Protein AF-A0A2D7HQN7-F1 (afdb_monomer)

Solvent-accessible surface area (backbone atoms only — not comparable to full-atom values): 5271 Å² total; per-residue (Å²): 132,85,79,80,61,42,19,28,46,39,32,38,32,40,28,48,51,91,85,75,78,62,68,46,73,45,75,47,67,55,86,86,51,81,24,83,39,66,68,59,31,48,48,52,47,62,80,40,38,71,61,52,52,52,54,44,43,56,52,20,53,76,56,51,25,42,68,77,47,78,50,65,44,43,46,72,59,50,53,45,52,51,51,52,42,45,71,76,68,62,80,130

Secondary structure (DSSP, 8-state):
------EEEEEEEEEE-TTSS-EEEEEEEEEEEEESSHHHHHHHHHHHHHHHHHHHHHHHHHTTEEEEEEEEEEHHHHHHHHHHHHHHH---

Mean predicted aligned error: 9.4 Å

Radius of gyration: 14.33 Å; Cα contacts (8 Å, |Δi|>4): 134; chains: 1; bounding box: 30×24×45 Å

Sequence (92 aa):
MVSTTTWIVFAQLVIFNPQGNENENELTELRQREFSTQSQCYQFLHDNYVFLDTALKRHAERRNGRVIILGCGDRAELSKISSDYDRHYGRG

Foldseek 3Di:
DPPQFKKFKWWWKWFDDPPPQDIDIDIDTPPPDIDSDQVVRVVVCVVCVVVVQVVVQVVQVVRNIGIDDIGMDGPVVVVVVVVVCCVVPVDD

Structure (mmCIF, N/CA/C/O backbone):
data_AF-A0A2D7HQN7-F1
#
_entry.id   AF-A0A2D7HQN7-F1
#
loop_
_atom_site.group_PDB
_atom_site.id
_atom_site.type_symbol
_atom_site.label_atom_id
_atom_site.label_alt_id
_atom_site.label_comp_id
_atom_site.label_asym_id
_atom_site.label_entity_id
_atom_site.label_seq_id
_atom_site.pdbx_PDB_ins_code
_atom_site.Cartn_x
_atom_site.Cartn_y
_atom_site.Cartn_z
_atom_site.occupancy
_atom_site.B_iso_or_equiv
_atom_site.auth_seq_id
_atom_site.auth_comp_id
_atom_site.auth_asym_id
_atom_site.auth_atom_id
_atom_site.pdbx_PDB_model_num
ATOM 1 N N . MET A 1 1 ? -0.172 12.540 26.561 1.00 39.66 1 MET A N 1
ATOM 2 C CA . MET A 1 1 ? -0.701 12.893 25.228 1.00 39.66 1 MET A CA 1
ATOM 3 C C . MET A 1 1 ? -1.095 11.597 24.551 1.00 39.66 1 MET A C 1
ATOM 5 O O . MET A 1 1 ? -0.231 10.749 24.379 1.00 39.66 1 MET A O 1
ATOM 9 N N . VAL A 1 2 ? -2.384 11.384 24.282 1.00 44.78 2 VAL A N 1
ATOM 10 C CA . VAL A 1 2 ? -2.838 10.195 23.549 1.00 44.78 2 VAL A CA 1
ATOM 11 C C . VAL A 1 2 ? -2.543 10.470 22.080 1.00 44.78 2 VAL A C 1
ATOM 13 O O . VAL A 1 2 ? -3.188 11.324 21.482 1.00 44.78 2 VAL A O 1
ATOM 16 N N . SER A 1 3 ? -1.509 9.834 21.533 1.00 51.09 3 SER A N 1
ATOM 17 C CA . SER A 1 3 ? -1.261 9.883 20.094 1.00 51.09 3 SER A CA 1
ATOM 18 C C . SER A 1 3 ? -2.383 9.095 19.424 1.00 51.09 3 SER A C 1
ATOM 20 O O . SER A 1 3 ? -2.453 7.877 19.576 1.00 51.09 3 SER A O 1
ATOM 22 N N . THR A 1 4 ? -3.319 9.770 18.760 1.00 68.94 4 THR A N 1
ATOM 23 C CA . THR A 1 4 ? -4.318 9.110 17.911 1.00 68.94 4 THR A CA 1
ATOM 24 C C . THR A 1 4 ? -3.631 8.665 16.628 1.00 68.94 4 THR A C 1
ATOM 26 O O . THR A 1 4 ? -3.678 9.356 15.611 1.00 68.94 4 THR A O 1
ATOM 29 N N . THR A 1 5 ? -2.936 7.528 16.704 1.00 76.62 5 THR A N 1
ATOM 30 C CA . THR A 1 5 ? -2.350 6.851 15.544 1.00 76.62 5 THR A CA 1
ATOM 31 C C . THR A 1 5 ? -3.427 6.681 14.482 1.00 76.62 5 THR A C 1
ATOM 33 O O . THR A 1 5 ? -4.456 6.047 14.722 1.00 76.62 5 THR A O 1
ATOM 36 N N . THR A 1 6 ? -3.192 7.274 13.316 1.00 82.94 6 THR A N 1
ATOM 37 C CA . THR A 1 6 ? -4.113 7.216 12.183 1.00 82.94 6 THR A CA 1
ATOM 38 C C . THR A 1 6 ? -3.509 6.295 11.145 1.00 82.94 6 THR A C 1
ATOM 40 O O . THR A 1 6 ? -2.468 6.599 10.570 1.00 82.94 6 THR A O 1
ATOM 43 N N . TRP A 1 7 ? -4.148 5.155 10.922 1.00 83.94 7 TRP A N 1
ATOM 44 C CA . TRP A 1 7 ? -3.673 4.156 9.977 1.00 83.94 7 TRP A CA 1
ATOM 45 C C . TRP A 1 7 ? -4.213 4.455 8.586 1.00 83.94 7 TRP A C 1
ATOM 47 O O . TRP A 1 7 ? -5.399 4.737 8.427 1.00 83.94 7 TRP A O 1
ATOM 57 N N . ILE A 1 8 ? -3.358 4.359 7.575 1.00 84.25 8 ILE A N 1
ATOM 58 C CA . ILE A 1 8 ? -3.734 4.514 6.168 1.00 84.25 8 ILE A CA 1
ATOM 59 C C . ILE A 1 8 ? -3.203 3.342 5.352 1.00 84.25 8 ILE A C 1
ATOM 61 O O . ILE A 1 8 ? -2.180 2.746 5.697 1.00 84.25 8 ILE A O 1
ATOM 65 N N . VAL A 1 9 ? -3.884 3.036 4.247 1.00 83.44 9 VAL A N 1
ATOM 66 C CA . VAL A 1 9 ? -3.305 2.180 3.208 1.00 83.44 9 VAL A CA 1
ATOM 67 C C . VAL A 1 9 ? -2.405 3.036 2.328 1.00 83.44 9 VAL A C 1
ATOM 69 O O . VAL A 1 9 ? -2.827 4.075 1.813 1.00 83.44 9 VAL A O 1
ATOM 72 N N . PHE A 1 10 ? -1.177 2.578 2.127 1.00 81.00 10 PHE A N 1
ATOM 73 C CA . PHE A 1 10 ? -0.198 3.231 1.271 1.00 81.00 10 PHE A CA 1
ATOM 74 C C . PHE A 1 10 ? 0.364 2.244 0.256 1.00 81.00 10 PHE A C 1
ATOM 76 O O . PHE A 1 10 ? 0.415 1.033 0.495 1.00 81.00 10 PHE A O 1
ATOM 83 N N . ALA A 1 11 ? 0.811 2.782 -0.872 1.00 77.88 11 ALA A N 1
ATOM 84 C CA . ALA A 1 11 ? 1.569 2.041 -1.857 1.00 77.88 11 ALA A CA 1
ATOM 85 C C . ALA A 1 11 ? 2.885 2.753 -2.151 1.00 77.88 11 ALA A C 1
ATOM 87 O O . ALA A 1 11 ? 2.903 3.964 -2.358 1.00 77.88 11 ALA A O 1
ATOM 88 N N . GLN A 1 12 ? 3.972 1.990 -2.198 1.00 72.75 12 GLN A N 1
ATOM 89 C CA . GLN A 1 12 ? 5.254 2.457 -2.700 1.00 72.75 12 GLN A CA 1
ATOM 90 C C . GLN A 1 12 ? 5.451 1.926 -4.118 1.00 72.75 12 GLN A C 1
ATOM 92 O O . GLN A 1 12 ? 5.502 0.712 -4.356 1.00 72.75 12 GLN A O 1
ATOM 97 N N . LEU A 1 13 ? 5.546 2.858 -5.056 1.00 71.06 13 LEU A N 1
ATOM 98 C CA . LEU A 1 13 ? 5.798 2.629 -6.468 1.00 71.06 13 LEU A CA 1
ATOM 99 C C . LEU A 1 13 ? 7.236 3.031 -6.780 1.00 71.06 13 LEU A C 1
ATOM 101 O O . LEU A 1 13 ? 7.753 3.976 -6.195 1.00 71.06 13 LEU A O 1
ATOM 105 N N . VAL A 1 14 ? 7.861 2.334 -7.720 1.00 69.06 14 VAL A N 1
ATOM 106 C CA . VAL A 1 14 ? 9.156 2.711 -8.292 1.00 69.06 14 VAL A CA 1
ATOM 107 C C . VAL A 1 14 ? 8.964 2.942 -9.769 1.00 69.06 14 VAL A C 1
ATOM 109 O O . VAL A 1 14 ? 8.546 2.044 -10.491 1.00 69.06 14 VAL A O 1
ATOM 112 N N . ILE A 1 15 ? 9.230 4.154 -10.212 1.00 70.38 15 ILE A N 1
ATOM 113 C CA . ILE A 1 15 ? 9.028 4.640 -11.564 1.00 70.38 15 ILE A CA 1
ATOM 114 C C . ILE A 1 15 ? 10.389 4.632 -12.250 1.00 70.38 15 ILE A C 1
ATOM 116 O O . ILE A 1 15 ? 11.321 5.303 -11.808 1.00 70.38 15 ILE A O 1
ATOM 120 N N . PHE A 1 16 ? 10.525 3.840 -13.313 1.00 65.12 16 PHE A N 1
ATOM 121 C CA . PHE A 1 16 ? 11.767 3.775 -14.072 1.00 65.12 16 PHE A CA 1
ATOM 122 C C . PHE A 1 16 ? 11.759 4.899 -15.103 1.00 65.12 16 PHE A C 1
ATOM 124 O O . PHE A 1 16 ? 10.991 4.860 -16.067 1.00 65.12 16 PHE A O 1
ATOM 131 N N . ASN A 1 17 ? 12.623 5.896 -14.923 1.00 60.53 17 ASN A N 1
ATOM 132 C CA . ASN A 1 17 ? 12.806 6.952 -15.907 1.00 60.53 17 ASN A CA 1
ATOM 133 C C . ASN A 1 17 ? 13.707 6.446 -17.054 1.00 60.53 17 ASN A C 1
ATOM 135 O O . ASN A 1 17 ? 14.899 6.210 -16.840 1.00 60.53 17 ASN A O 1
ATOM 139 N N . PRO A 1 18 ? 13.194 6.286 -18.289 1.00 54.94 18 PRO A N 1
ATOM 140 C CA . PRO A 1 18 ? 14.005 5.814 -19.409 1.00 54.94 18 PRO A CA 1
ATOM 141 C C . PRO A 1 18 ? 15.022 6.856 -19.916 1.00 54.94 18 PRO A C 1
ATOM 143 O O . PRO A 1 18 ? 15.846 6.518 -20.761 1.00 54.94 18 PRO A O 1
ATOM 146 N N . GLN A 1 19 ? 14.984 8.107 -19.432 1.00 59.75 19 GLN A N 1
ATOM 147 C CA . GLN A 1 19 ? 15.856 9.204 -19.884 1.00 59.75 19 GLN A CA 1
ATOM 148 C C . GLN A 1 19 ? 17.119 9.426 -19.026 1.00 59.75 19 GLN A C 1
ATOM 150 O O . GLN A 1 19 ? 17.889 10.336 -19.318 1.00 59.75 19 GLN A O 1
ATOM 155 N N . GLY A 1 20 ? 17.396 8.566 -18.038 1.00 48.03 20 GLY A N 1
ATOM 156 C CA . GLY A 1 20 ? 18.749 8.422 -17.479 1.00 48.03 20 GLY A CA 1
ATOM 157 C C . GLY A 1 20 ? 19.074 9.168 -16.183 1.00 48.03 20 GLY A C 1
ATOM 158 O O . GLY A 1 20 ? 20.215 9.079 -15.744 1.00 48.03 20 GLY A O 1
ATOM 159 N N . ASN A 1 21 ? 18.107 9.809 -15.524 1.00 52.41 21 ASN A N 1
ATOM 160 C CA . ASN A 1 21 ? 18.312 10.382 -14.190 1.00 52.41 21 ASN A CA 1
ATOM 161 C C . ASN A 1 21 ? 17.393 9.689 -13.179 1.00 52.41 21 ASN A C 1
ATOM 163 O O . ASN A 1 21 ? 16.295 10.162 -12.915 1.00 52.41 21 ASN A O 1
ATOM 167 N N . GLU A 1 22 ? 17.883 8.554 -12.673 1.00 55.53 22 GLU A N 1
ATOM 168 C CA . GLU A 1 22 ? 17.425 7.825 -11.478 1.00 55.53 22 GLU A CA 1
ATOM 169 C C . GLU A 1 22 ? 15.972 7.291 -11.481 1.00 55.53 22 GLU A C 1
ATOM 171 O O . GLU A 1 22 ? 15.109 7.691 -12.260 1.00 55.53 22 GLU A O 1
ATOM 176 N N . ASN A 1 23 ? 15.715 6.277 -10.647 1.00 58.28 23 ASN A N 1
ATOM 177 C CA . ASN A 1 23 ? 14.362 5.752 -10.445 1.00 58.28 23 ASN A CA 1
ATOM 178 C C . ASN A 1 23 ? 13.636 6.657 -9.443 1.00 58.28 23 ASN A C 1
ATOM 180 O O . ASN A 1 23 ? 14.167 6.900 -8.361 1.00 58.28 23 ASN A O 1
ATOM 184 N N . GLU A 1 24 ? 12.419 7.100 -9.756 1.00 61.94 24 GLU A N 1
ATOM 185 C CA . GLU A 1 24 ? 11.605 7.885 -8.820 1.00 61.94 24 GLU A CA 1
ATOM 186 C C . GLU A 1 24 ? 10.808 6.914 -7.938 1.00 61.94 24 GLU A C 1
ATOM 188 O O . GLU A 1 24 ? 10.064 6.086 -8.465 1.00 61.94 24 GLU A O 1
ATOM 193 N N . ASN A 1 25 ? 10.916 6.985 -6.607 1.00 60.41 25 ASN A N 1
ATOM 194 C CA . ASN A 1 25 ? 9.939 6.293 -5.762 1.00 60.41 25 ASN A CA 1
ATOM 195 C C . ASN A 1 25 ? 8.768 7.232 -5.474 1.00 60.41 25 ASN A C 1
ATOM 197 O O . ASN A 1 25 ? 8.954 8.298 -4.896 1.00 60.41 25 ASN A O 1
ATOM 201 N N . GLU A 1 26 ? 7.559 6.811 -5.825 1.00 65.38 26 GLU A N 1
ATOM 202 C CA . GLU A 1 26 ? 6.328 7.534 -5.518 1.00 65.38 26 GLU A CA 1
ATOM 203 C C . GLU A 1 26 ? 5.607 6.824 -4.369 1.00 65.38 26 GLU A C 1
ATOM 205 O O . GLU A 1 26 ? 5.317 5.625 -4.442 1.00 65.38 26 GLU A O 1
ATOM 210 N N . LEU A 1 27 ? 5.314 7.563 -3.296 1.00 62.62 27 LEU A N 1
ATOM 211 C CA . LEU A 1 27 ? 4.450 7.082 -2.225 1.00 62.62 27 LEU A CA 1
ATOM 212 C C . LEU A 1 27 ? 3.021 7.552 -2.501 1.00 62.62 27 LEU A C 1
ATOM 214 O O . LEU A 1 27 ? 2.666 8.709 -2.283 1.00 62.62 27 LEU A O 1
ATOM 218 N N . THR A 1 28 ? 2.186 6.649 -3.002 1.00 65.69 28 THR A N 1
ATOM 219 C CA . THR A 1 28 ? 0.776 6.947 -3.239 1.00 65.69 28 THR A CA 1
ATOM 220 C C . THR A 1 28 ? -0.021 6.630 -1.981 1.00 65.69 28 THR A C 1
ATOM 222 O O . THR A 1 28 ? -0.233 5.469 -1.620 1.00 65.69 28 THR A O 1
ATOM 225 N N . GLU A 1 29 ? -0.512 7.677 -1.324 1.00 64.62 29 GLU A N 1
ATOM 226 C CA . GLU A 1 29 ? -1.538 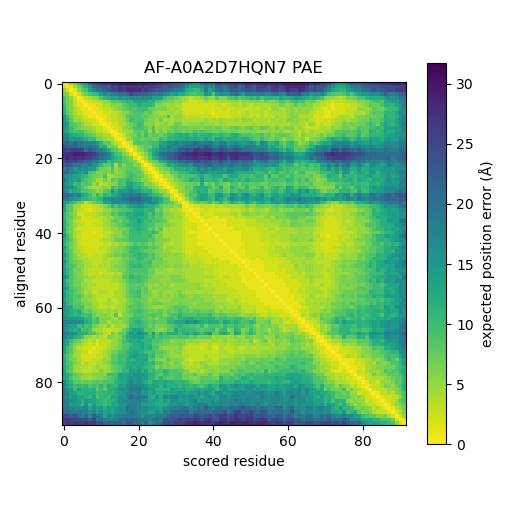7.543 -0.296 1.00 64.62 29 GLU A CA 1
ATOM 227 C C . GLU A 1 29 ? -2.898 7.291 -0.955 1.00 64.62 29 GLU A C 1
ATOM 229 O O . GLU A 1 29 ? -3.391 8.097 -1.754 1.00 64.62 29 GLU A O 1
ATOM 234 N N . LEU A 1 30 ? -3.567 6.204 -0.571 1.00 65.81 30 LEU A N 1
ATOM 235 C CA . LEU A 1 30 ? -4.977 6.013 -0.898 1.00 65.81 30 LEU A CA 1
ATOM 236 C C . LEU A 1 30 ? -5.801 6.905 0.038 1.00 65.81 30 LEU A C 1
ATOM 238 O O . LEU A 1 30 ? -6.348 6.443 1.035 1.00 65.81 30 LEU A O 1
ATOM 242 N N . ARG A 1 31 ? -5.883 8.202 -0.300 1.00 54.62 31 ARG A N 1
ATOM 243 C CA . ARG A 1 31 ? -6.497 9.298 0.487 1.00 54.62 31 ARG A CA 1
ATOM 244 C C . ARG A 1 31 ? -7.920 9.056 1.014 1.00 54.62 31 ARG A C 1
ATOM 246 O O . ARG A 1 31 ? -8.450 9.902 1.723 1.00 54.62 31 ARG A O 1
ATOM 253 N N . GLN A 1 32 ? -8.587 7.970 0.639 1.00 57.59 32 GLN A N 1
ATOM 254 C CA . GLN A 1 32 ? -10.015 7.796 0.884 1.00 57.59 32 GLN A CA 1
ATOM 255 C C . GLN A 1 32 ? -10.368 7.102 2.203 1.00 57.59 32 GLN A C 1
ATOM 257 O O . GLN A 1 32 ? -11.539 7.159 2.577 1.00 57.59 32 GLN A O 1
ATOM 262 N N . ARG A 1 33 ? -9.426 6.471 2.926 1.00 68.44 33 ARG A N 1
ATOM 263 C CA . ARG A 1 33 ? -9.745 5.847 4.224 1.00 68.44 33 ARG A CA 1
ATOM 264 C C . ARG A 1 33 ? -8.629 5.963 5.257 1.00 68.44 33 ARG A C 1
ATOM 266 O O . ARG A 1 33 ? -7.553 5.395 5.102 1.00 68.44 33 ARG A O 1
ATO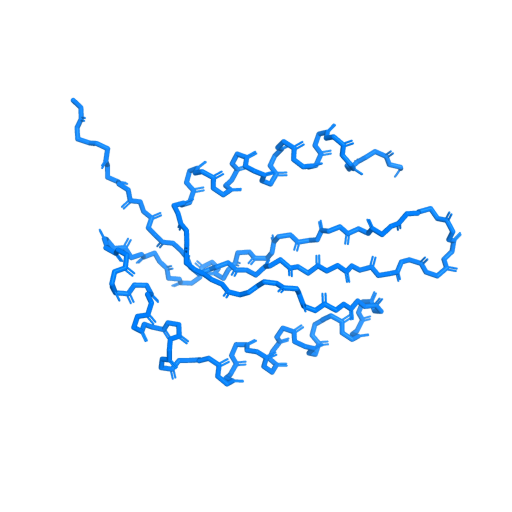M 273 N N . GLU A 1 34 ? -8.962 6.661 6.334 1.00 84.25 34 GLU A N 1
ATOM 274 C CA . GLU A 1 34 ? -8.236 6.671 7.598 1.00 84.25 34 GLU A CA 1
ATOM 275 C C . GLU A 1 34 ? -8.883 5.649 8.541 1.00 84.25 34 GLU A C 1
ATOM 277 O O . GLU A 1 34 ? -10.111 5.550 8.616 1.00 84.25 34 GLU A O 1
ATOM 282 N N . PHE A 1 35 ? -8.065 4.882 9.255 1.00 85.50 35 PHE A N 1
ATOM 283 C CA . PHE A 1 35 ? -8.512 3.857 10.193 1.00 85.50 35 PHE A CA 1
ATOM 284 C C . PHE A 1 35 ? -7.998 4.167 11.595 1.00 85.50 35 PHE A C 1
ATOM 286 O O . PHE A 1 35 ? -6.857 4.591 11.782 1.00 85.50 35 PHE A O 1
ATOM 293 N N . SER A 1 36 ? -8.830 3.904 12.601 1.00 85.38 36 SER A N 1
ATOM 294 C CA . SER A 1 36 ? -8.470 4.119 14.006 1.00 85.38 36 SER A CA 1
ATOM 295 C C . SER A 1 36 ? -7.593 3.003 14.576 1.00 85.38 36 SER A C 1
ATOM 297 O O . SER A 1 36 ? -7.006 3.163 15.642 1.00 85.38 36 SER A O 1
ATOM 299 N N . THR A 1 37 ? -7.489 1.864 13.881 1.00 86.31 37 THR A N 1
ATOM 300 C CA . THR A 1 37 ? -6.674 0.719 14.305 1.00 86.31 37 THR A CA 1
ATOM 301 C C . THR A 1 37 ? -5.963 0.059 13.126 1.00 86.31 37 THR A C 1
ATOM 303 O O . THR A 1 37 ? -6.470 0.041 12.000 1.00 86.31 37 THR A O 1
ATOM 306 N N . GLN A 1 38 ? -4.813 -0.557 13.413 1.00 85.44 38 GLN A N 1
ATOM 307 C CA . GLN A 1 38 ? -4.032 -1.325 12.443 1.00 85.44 38 GLN A CA 1
ATOM 308 C C . GLN A 1 38 ? -4.856 -2.459 11.826 1.00 85.44 38 GLN A C 1
ATOM 310 O O . GLN A 1 38 ? -4.859 -2.639 10.610 1.00 85.44 38 GLN A O 1
ATOM 315 N N . SER A 1 39 ? -5.602 -3.195 12.654 1.00 86.25 39 SER A N 1
ATOM 316 C CA . SER A 1 39 ? -6.399 -4.343 12.216 1.00 86.25 39 SER A CA 1
ATOM 317 C C . SER A 1 39 ? -7.486 -3.954 11.217 1.00 86.25 39 SER A C 1
ATOM 319 O O . SER A 1 39 ? -7.673 -4.654 10.229 1.00 86.25 39 SER A O 1
ATOM 321 N N . GLN A 1 40 ? -8.168 -2.820 11.423 1.00 88.94 40 GLN A N 1
ATOM 322 C CA . GLN A 1 40 ? -9.160 -2.319 10.463 1.00 88.94 40 GLN A CA 1
ATOM 323 C C . GLN A 1 40 ? -8.524 -1.946 9.124 1.00 88.94 40 GLN A C 1
ATOM 325 O O . GLN A 1 40 ? -9.102 -2.229 8.075 1.00 88.94 40 GLN A O 1
ATOM 330 N N . CYS A 1 41 ? -7.325 -1.357 9.157 1.00 88.44 41 CYS A N 1
ATOM 331 C CA . CYS A 1 41 ? -6.587 -1.051 7.941 1.00 88.44 41 CYS A CA 1
ATOM 332 C C . CYS A 1 41 ? -6.227 -2.332 7.175 1.00 88.44 41 CYS A C 1
ATOM 334 O O . CYS A 1 41 ? -6.513 -2.429 5.982 1.00 88.44 41 CYS A O 1
ATOM 336 N N . TYR A 1 42 ? -5.661 -3.341 7.849 1.00 87.38 42 TYR A N 1
ATOM 337 C 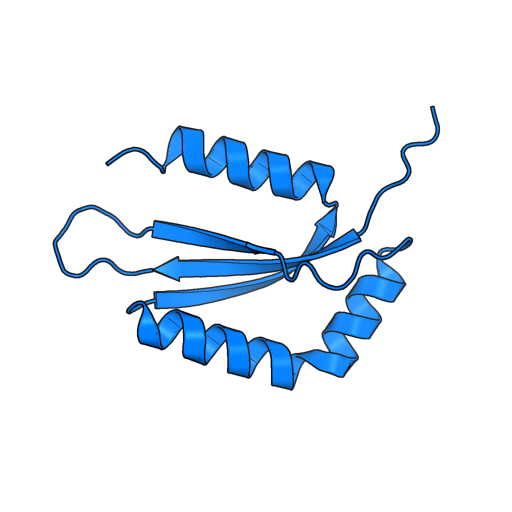CA . TYR A 1 42 ? -5.301 -4.601 7.191 1.00 87.38 42 TYR A CA 1
ATOM 338 C C . TYR A 1 42 ? -6.514 -5.394 6.719 1.00 87.38 42 TYR A C 1
ATOM 340 O O . TYR A 1 42 ? -6.437 -6.015 5.663 1.00 87.38 42 TYR A O 1
ATOM 348 N N . GLN A 1 43 ? -7.631 -5.349 7.448 1.00 89.75 43 GLN A N 1
ATOM 349 C CA . GLN A 1 43 ? -8.876 -5.966 7.000 1.00 89.75 43 GLN A CA 1
ATOM 350 C C . GLN A 1 43 ? -9.351 -5.321 5.697 1.00 89.75 43 GLN A C 1
ATOM 352 O O . GLN A 1 43 ? -9.585 -6.015 4.715 1.00 89.75 43 GLN A O 1
ATOM 357 N N . PHE A 1 44 ? -9.398 -3.987 5.646 1.00 88.69 44 PHE A N 1
ATOM 358 C CA . PHE A 1 44 ? -9.748 -3.278 4.419 1.00 88.69 44 PHE A CA 1
ATOM 359 C C . PHE A 1 44 ? -8.777 -3.592 3.277 1.00 88.69 44 PHE A C 1
ATOM 361 O O . PHE A 1 44 ? -9.218 -3.834 2.152 1.00 88.69 44 PHE A O 1
ATOM 368 N N . LEU A 1 45 ? -7.470 -3.605 3.555 1.00 86.69 45 LEU A N 1
ATOM 369 C CA . LEU A 1 45 ? -6.456 -3.957 2.571 1.00 86.69 45 LEU A CA 1
ATOM 370 C C . LEU A 1 45 ? -6.675 -5.373 2.034 1.00 86.69 45 LEU A C 1
ATOM 372 O O . LEU A 1 45 ? -6.620 -5.563 0.827 1.00 86.69 45 LEU A O 1
ATOM 376 N N . HIS A 1 46 ? -6.950 -6.344 2.903 1.00 87.94 46 HIS A N 1
ATOM 377 C CA . HIS A 1 46 ? -7.225 -7.724 2.516 1.00 87.94 46 HIS A CA 1
ATOM 378 C C . HIS A 1 46 ? -8.475 -7.819 1.633 1.00 87.94 46 HIS A C 1
ATOM 380 O O . HIS A 1 46 ? -8.410 -8.360 0.530 1.00 87.94 46 HIS A O 1
ATOM 386 N N . ASP A 1 47 ? -9.574 -7.201 2.069 1.00 89.44 47 ASP A N 1
ATOM 387 C CA . ASP A 1 47 ? -10.857 -7.212 1.363 1.00 89.44 47 ASP A CA 1
ATOM 388 C C . ASP A 1 47 ? -10.771 -6.537 -0.019 1.00 89.44 47 ASP A C 1
ATOM 390 O O . ASP A 1 47 ? -11.530 -6.864 -0.930 1.00 89.44 47 ASP A O 1
ATOM 394 N N . ASN A 1 48 ? -9.840 -5.591 -0.192 1.00 86.31 48 ASN A N 1
ATOM 395 C CA . ASN A 1 48 ? -9.693 -4.788 -1.410 1.00 86.31 48 ASN A CA 1
ATOM 396 C C . ASN A 1 48 ? -8.388 -5.072 -2.167 1.00 86.31 48 ASN A C 1
ATOM 398 O O . ASN A 1 48 ? -8.091 -4.380 -3.144 1.00 86.31 48 ASN A O 1
ATOM 402 N N . TYR A 1 49 ? -7.621 -6.089 -1.761 1.00 83.31 49 TYR A N 1
ATOM 403 C CA . TYR A 1 49 ? -6.252 -6.309 -2.235 1.00 83.31 49 TYR A CA 1
ATOM 404 C C . TYR A 1 49 ? -6.181 -6.423 -3.758 1.00 83.31 49 TYR A C 1
ATOM 406 O O . TYR A 1 49 ? -5.401 -5.725 -4.394 1.00 83.31 49 TYR A O 1
ATOM 414 N N . VAL A 1 50 ? -7.048 -7.245 -4.357 1.00 84.12 50 VAL A N 1
ATOM 415 C CA . VAL A 1 50 ? -7.067 -7.486 -5.811 1.00 84.12 50 VAL A CA 1
ATOM 416 C C . VAL A 1 50 ? -7.360 -6.205 -6.594 1.00 84.12 50 VAL A C 1
ATOM 418 O O . VAL A 1 50 ? -6.726 -5.935 -7.617 1.00 84.12 50 VAL A O 1
ATOM 421 N N . PHE A 1 51 ? -8.308 -5.397 -6.113 1.00 85.50 51 PHE A N 1
ATOM 422 C CA . PHE A 1 51 ? -8.666 -4.130 -6.746 1.00 85.50 51 PHE A CA 1
ATOM 423 C C . PHE A 1 51 ? -7.520 -3.118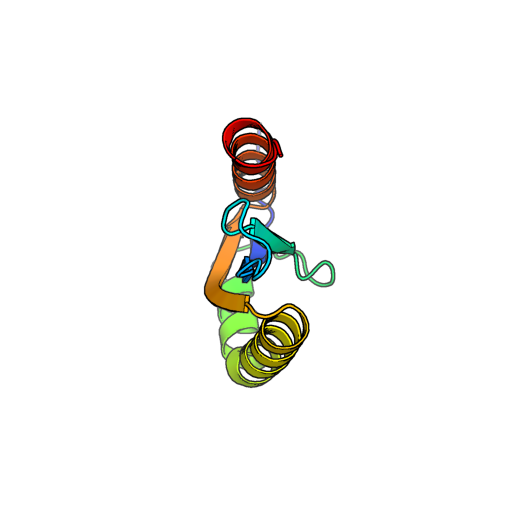 -6.648 1.00 85.50 51 PHE A C 1
ATOM 425 O O . PHE A 1 51 ? -7.139 -2.520 -7.656 1.00 85.50 51 PHE A O 1
ATOM 432 N N . LEU A 1 52 ? -6.945 -2.966 -5.451 1.00 83.00 52 LEU A N 1
ATOM 433 C CA . LEU A 1 52 ? -5.846 -2.040 -5.186 1.00 83.00 52 LEU A CA 1
ATOM 434 C C . LEU A 1 52 ? -4.586 -2.426 -5.965 1.00 83.00 52 LEU A C 1
ATOM 436 O O . LEU A 1 52 ? -4.016 -1.580 -6.647 1.00 83.00 52 LEU A O 1
ATOM 440 N N . ASP A 1 53 ? -4.200 -3.700 -5.945 1.00 81.62 53 ASP A N 1
ATOM 441 C CA . ASP A 1 53 ? -3.061 -4.226 -6.700 1.00 81.62 53 ASP A CA 1
ATOM 442 C C . ASP A 1 53 ? -3.230 -3.992 -8.210 1.00 81.62 53 ASP A C 1
ATOM 444 O O . ASP A 1 53 ? -2.320 -3.492 -8.868 1.00 81.62 53 ASP A O 1
ATOM 448 N N . THR A 1 54 ? -4.422 -4.245 -8.760 1.00 83.62 54 THR A N 1
ATOM 449 C CA . THR A 1 54 ? -4.701 -4.003 -10.186 1.00 83.62 54 THR A CA 1
ATOM 450 C C . THR A 1 54 ? -4.624 -2.517 -10.544 1.00 83.62 54 THR A C 1
ATOM 452 O O . THR A 1 54 ? -4.055 -2.152 -11.576 1.00 83.62 54 THR A O 1
ATOM 455 N N . ALA A 1 55 ? -5.200 -1.643 -9.713 1.00 83.44 55 ALA A N 1
ATOM 456 C CA . ALA A 1 55 ? -5.172 -0.200 -9.935 1.00 83.44 55 ALA A CA 1
ATOM 457 C C . ALA A 1 55 ? -3.739 0.353 -9.870 1.00 83.44 55 ALA A C 1
ATOM 459 O O . ALA A 1 55 ? -3.340 1.131 -10.739 1.00 83.44 55 ALA A O 1
ATOM 460 N N . LEU A 1 56 ? -2.957 -0.096 -8.886 1.00 79.88 56 LEU A N 1
ATOM 461 C CA . LEU A 1 56 ? -1.567 0.306 -8.692 1.00 79.88 56 LEU A CA 1
ATOM 462 C C . LEU A 1 56 ? -0.662 -0.218 -9.802 1.00 79.88 56 LEU A C 1
ATOM 464 O O . LEU A 1 56 ? 0.140 0.550 -10.319 1.00 79.88 56 LEU A O 1
ATOM 468 N N . LYS A 1 57 ? -0.827 -1.473 -10.242 1.00 80.88 57 LYS A N 1
ATOM 469 C CA . LYS A 1 57 ? -0.095 -2.022 -11.396 1.00 80.88 57 LYS A CA 1
ATOM 470 C C . LYS A 1 57 ? -0.343 -1.207 -12.658 1.00 80.88 57 LYS A C 1
ATOM 472 O O . LYS A 1 57 ? 0.614 -0.788 -13.294 1.00 80.88 57 LYS A O 1
ATOM 477 N N . ARG A 1 58 ? -1.606 -0.887 -12.965 1.00 81.75 58 ARG A N 1
ATOM 478 C CA . ARG A 1 58 ? -1.953 -0.024 -14.109 1.00 81.75 58 ARG A CA 1
ATOM 479 C C . ARG A 1 58 ? -1.351 1.374 -13.991 1.00 81.75 58 ARG A C 1
ATOM 481 O O . ARG A 1 58 ? -0.962 1.958 -14.999 1.00 81.75 58 ARG A O 1
ATOM 488 N N . HIS A 1 59 ? -1.322 1.936 -12.784 1.00 79.06 59 HIS A N 1
ATOM 489 C CA . HIS A 1 59 ? -0.698 3.234 -12.544 1.00 79.06 59 HIS A CA 1
ATOM 490 C C . HIS A 1 59 ? 0.818 3.170 -12.778 1.00 79.06 59 HIS A C 1
ATOM 492 O O . HIS A 1 59 ? 1.348 3.986 -13.529 1.00 79.06 59 HIS A O 1
ATOM 498 N N . ALA A 1 60 ? 1.488 2.164 -12.208 1.00 75.75 60 ALA A N 1
ATOM 499 C CA . ALA A 1 60 ? 2.911 1.917 -12.402 1.00 75.75 60 ALA A CA 1
ATOM 500 C C . ALA A 1 60 ? 3.240 1.720 -13.890 1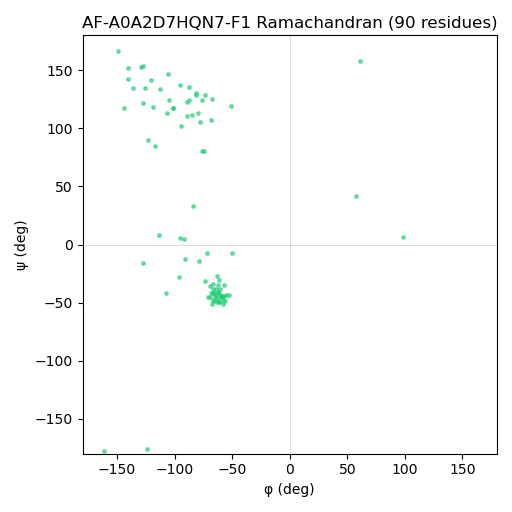.00 75.75 60 ALA A C 1
ATOM 502 O O . ALA A 1 60 ? 4.077 2.440 -14.416 1.00 75.75 60 ALA A O 1
ATOM 503 N N . GLU A 1 61 ? 2.532 0.842 -14.604 1.00 80.25 61 GLU A N 1
ATOM 504 C CA . GLU A 1 61 ? 2.749 0.586 -16.037 1.00 80.25 61 GLU A CA 1
ATOM 505 C C . GLU A 1 61 ? 2.671 1.864 -16.885 1.00 80.25 61 GLU A C 1
ATOM 507 O O . GLU A 1 61 ? 3.536 2.102 -17.726 1.00 80.25 61 GLU A O 1
ATOM 512 N N . ARG A 1 62 ? 1.684 2.736 -16.630 1.00 80.44 62 ARG A N 1
ATOM 513 C CA . ARG A 1 62 ? 1.549 4.026 -17.337 1.00 80.44 62 ARG A CA 1
ATOM 514 C C . ARG A 1 62 ? 2.736 4.957 -17.127 1.00 80.44 62 ARG A C 1
ATOM 516 O O . ARG A 1 62 ? 3.030 5.769 -17.998 1.00 80.44 62 ARG A O 1
ATOM 523 N N . ARG A 1 63 ? 3.379 4.865 -15.967 1.00 74.12 63 ARG A N 1
ATOM 524 C CA . ARG A 1 63 ? 4.554 5.655 -15.601 1.00 74.12 63 ARG A CA 1
ATOM 525 C C . ARG A 1 63 ? 5.863 4.941 -15.954 1.00 74.12 63 ARG A C 1
ATOM 527 O O . ARG A 1 63 ? 6.911 5.471 -15.630 1.00 74.12 63 ARG A O 1
ATOM 534 N N . ASN A 1 64 ? 5.829 3.779 -16.618 1.00 75.81 64 ASN A N 1
ATOM 535 C CA . ASN A 1 64 ? 7.002 2.915 -16.799 1.00 75.81 64 ASN A CA 1
ATOM 536 C C . ASN A 1 64 ? 7.627 2.498 -15.451 1.00 75.81 64 ASN A C 1
ATOM 538 O O . ASN A 1 64 ? 8.834 2.524 -15.266 1.00 75.81 64 ASN A O 1
ATOM 542 N N . GLY A 1 65 ? 6.794 2.158 -14.473 1.00 73.19 65 GLY A N 1
ATOM 543 C CA . GLY A 1 65 ? 7.174 1.790 -13.114 1.00 73.19 65 GLY A CA 1
ATOM 544 C C . GLY A 1 65 ? 6.660 0.419 -12.678 1.00 73.19 65 GLY A C 1
ATOM 545 O O . GLY A 1 65 ? 6.027 -0.313 -13.438 1.00 73.19 65 GLY A O 1
ATOM 546 N N . ARG A 1 66 ? 6.911 0.073 -11.415 1.00 71.50 66 ARG A N 1
ATOM 547 C CA . ARG A 1 66 ? 6.474 -1.153 -10.746 1.00 71.50 66 ARG A CA 1
ATOM 548 C C . ARG A 1 66 ? 6.049 -0.864 -9.305 1.00 71.50 66 ARG A C 1
ATOM 550 O O . ARG A 1 66 ? 6.682 -0.084 -8.603 1.00 71.50 66 ARG A O 1
ATOM 557 N N . VAL A 1 67 ? 5.004 -1.547 -8.842 1.00 68.75 67 VAL A N 1
ATOM 558 C CA . VAL A 1 67 ? 4.601 -1.560 -7.424 1.00 68.75 67 VAL A CA 1
ATOM 559 C C . VAL A 1 67 ? 5.576 -2.419 -6.618 1.00 68.75 67 VAL A C 1
ATOM 561 O O . VAL A 1 67 ? 5.816 -3.569 -6.995 1.00 68.75 67 VAL A O 1
ATOM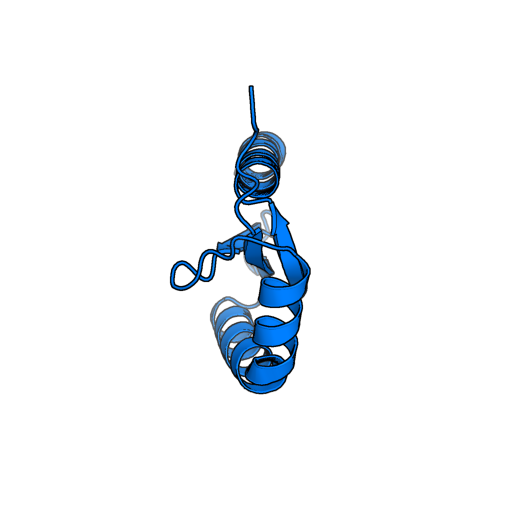 564 N N . ILE A 1 68 ? 6.123 -1.891 -5.519 1.00 67.75 68 ILE A N 1
ATOM 565 C CA . ILE A 1 68 ? 7.029 -2.644 -4.634 1.00 67.75 68 ILE A CA 1
ATOM 566 C C . ILE A 1 68 ? 6.355 -3.005 -3.313 1.00 67.75 68 ILE A C 1
ATOM 568 O O . ILE A 1 68 ? 6.500 -4.140 -2.861 1.00 67.75 68 ILE A O 1
ATOM 572 N N . ILE A 1 69 ? 5.595 -2.088 -2.707 1.00 71.69 69 ILE A N 1
ATOM 573 C CA . ILE A 1 69 ? 4.953 -2.326 -1.407 1.00 71.69 69 ILE A CA 1
ATOM 574 C C . ILE A 1 69 ? 3.513 -1.828 -1.445 1.00 71.69 69 ILE A C 1
ATOM 576 O O . ILE A 1 69 ? 3.255 -0.719 -1.898 1.00 71.69 69 ILE A O 1
ATOM 580 N N . LEU A 1 70 ? 2.586 -2.640 -0.938 1.00 79.25 70 LEU A N 1
ATOM 581 C CA . LEU A 1 70 ? 1.223 -2.243 -0.598 1.00 79.25 70 LEU A CA 1
ATOM 582 C C . LEU A 1 70 ? 0.974 -2.675 0.848 1.00 79.25 70 LEU A C 1
ATOM 584 O O . LEU A 1 70 ? 1.118 -3.855 1.170 1.00 79.25 70 LEU A O 1
ATOM 588 N N . GLY A 1 71 ? 0.636 -1.730 1.720 1.00 83.50 71 GLY A N 1
ATOM 589 C CA . G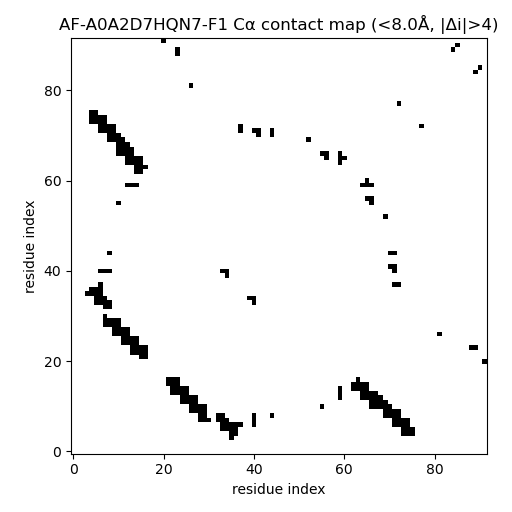LY A 1 71 ? 0.561 -2.001 3.150 1.00 83.50 71 GLY A CA 1
ATOM 590 C C . GLY A 1 71 ? -0.245 -0.978 3.933 1.00 83.50 71 GLY A C 1
ATOM 591 O O . GLY A 1 71 ? -0.813 -0.040 3.379 1.00 83.50 71 GLY A O 1
ATOM 592 N N . CYS A 1 72 ? -0.282 -1.191 5.245 1.00 85.62 72 CYS A N 1
ATOM 593 C CA . CYS A 1 72 ? -0.880 -0.291 6.218 1.00 85.62 72 CYS A CA 1
ATOM 594 C C . CYS A 1 72 ? 0.209 0.311 7.096 1.00 85.62 72 CYS A C 1
ATOM 596 O O . CYS A 1 72 ? 1.065 -0.420 7.590 1.00 85.62 72 CYS A O 1
ATOM 598 N N . GLY A 1 73 ? 0.163 1.620 7.318 1.00 83.62 73 GLY A N 1
ATOM 599 C CA . GLY A 1 73 ? 1.109 2.302 8.199 1.00 83.62 73 GLY A CA 1
ATOM 600 C C . GLY A 1 73 ? 0.493 3.519 8.872 1.00 83.62 73 GLY A C 1
ATOM 601 O O . GLY A 1 73 ? -0.591 3.968 8.490 1.00 83.62 73 GLY A O 1
ATOM 602 N N . ASP A 1 74 ? 1.178 4.026 9.895 1.00 84.25 74 ASP A N 1
ATOM 603 C CA . ASP A 1 74 ? 0.818 5.286 10.539 1.00 84.25 74 ASP A CA 1
ATOM 604 C C . ASP A 1 74 ? 1.055 6.428 9.549 1.00 84.25 74 ASP A C 1
ATOM 606 O O . ASP A 1 74 ? 2.156 6.601 9.027 1.00 84.25 74 ASP A O 1
ATOM 610 N N . ARG A 1 75 ? 0.019 7.227 9.300 1.00 78.62 75 ARG A N 1
ATOM 611 C CA . ARG A 1 75 ? 0.086 8.400 8.434 1.00 78.62 75 ARG A CA 1
ATOM 612 C C . ARG A 1 75 ? 1.213 9.352 8.829 1.00 78.62 75 ARG A C 1
ATOM 614 O O . ARG A 1 75 ? 1.908 9.842 7.949 1.00 78.62 75 ARG A O 1
ATOM 621 N N . ALA A 1 76 ? 1.408 9.621 10.119 1.00 76.75 76 ALA A N 1
ATOM 622 C CA . ALA A 1 76 ? 2.440 10.551 10.572 1.00 76.75 76 ALA A CA 1
ATOM 623 C C . ALA A 1 76 ? 3.851 10.015 10.284 1.00 76.75 76 ALA A C 1
ATOM 625 O O . ALA A 1 76 ? 4.737 10.770 9.880 1.00 76.75 76 ALA A O 1
ATOM 626 N N . GLU A 1 77 ? 4.047 8.707 10.448 1.00 75.38 77 GLU A N 1
ATOM 627 C CA . GLU A 1 77 ? 5.310 8.034 10.147 1.00 75.38 77 GLU A CA 1
ATOM 628 C C . GLU A 1 77 ? 5.556 7.966 8.635 1.00 75.38 77 GLU A C 1
ATOM 630 O O . GLU A 1 77 ? 6.633 8.327 8.167 1.00 75.38 77 GLU A O 1
ATOM 635 N N . LEU A 1 78 ? 4.537 7.604 7.854 1.00 72.62 78 LEU A N 1
ATOM 636 C CA . LEU A 1 78 ? 4.611 7.521 6.396 1.00 72.62 78 LEU A CA 1
ATOM 637 C C . LEU A 1 78 ? 4.819 8.886 5.738 1.00 72.62 78 LEU A C 1
ATOM 639 O O . LEU A 1 78 ? 5.641 8.997 4.834 1.00 72.62 78 LEU A O 1
ATOM 643 N N . SER A 1 79 ? 4.143 9.940 6.205 1.00 67.62 79 SER A N 1
ATOM 644 C CA . SER A 1 79 ? 4.377 11.307 5.724 1.00 67.62 79 SER A CA 1
ATOM 645 C C . SER A 1 79 ? 5.807 11.767 6.013 1.00 67.62 79 SER A C 1
ATOM 647 O O . SER A 1 79 ? 6.405 12.468 5.195 1.00 67.62 79 SER A O 1
ATOM 649 N N . LYS A 1 80 ? 6.386 11.347 7.146 1.00 68.69 80 LYS A N 1
ATOM 650 C CA . LYS A 1 80 ? 7.791 11.613 7.464 1.00 68.69 80 LYS A CA 1
ATOM 651 C C . LYS A 1 80 ? 8.729 10.822 6.553 1.00 68.69 80 LYS A C 1
ATOM 653 O O . LYS A 1 80 ? 9.641 11.420 6.004 1.00 68.69 80 LYS A O 1
ATOM 658 N N . ILE A 1 81 ? 8.469 9.532 6.328 1.00 66.06 81 ILE A N 1
ATOM 659 C CA . ILE A 1 81 ? 9.243 8.693 5.398 1.00 66.06 81 ILE A CA 1
ATOM 660 C C . ILE A 1 81 ? 9.187 9.264 3.977 1.00 66.06 81 ILE A C 1
ATOM 662 O O . ILE A 1 81 ? 10.223 9.364 3.334 1.00 66.06 81 ILE A O 1
ATOM 666 N N . SER A 1 82 ? 8.013 9.692 3.506 1.00 61.31 82 SER A N 1
ATOM 667 C CA . SER A 1 82 ? 7.851 10.351 2.204 1.00 61.31 82 SER A CA 1
ATOM 668 C C . SER A 1 82 ? 8.637 11.659 2.139 1.00 61.31 82 SER A C 1
ATOM 670 O O . SER A 1 82 ? 9.357 11.887 1.177 1.00 61.31 82 SER A O 1
ATOM 672 N N . SER A 1 83 ? 8.549 12.496 3.177 1.00 56.94 83 SER A N 1
ATOM 673 C CA . SER A 1 83 ? 9.266 13.777 3.228 1.00 56.94 83 SER A CA 1
ATOM 674 C C . SER A 1 83 ? 10.784 13.593 3.300 1.00 56.94 83 SER A C 1
ATOM 676 O O . SER A 1 83 ? 11.525 14.323 2.646 1.00 56.94 83 SER A O 1
ATOM 678 N N . ASP A 1 84 ? 11.260 12.629 4.090 1.00 57.38 84 ASP A N 1
ATOM 679 C CA . ASP A 1 84 ? 12.679 12.292 4.212 1.00 57.38 84 ASP A CA 1
ATOM 680 C C . ASP A 1 84 ? 13.196 11.656 2.912 1.00 57.38 84 ASP A C 1
ATOM 682 O O . ASP A 1 84 ? 14.318 11.939 2.494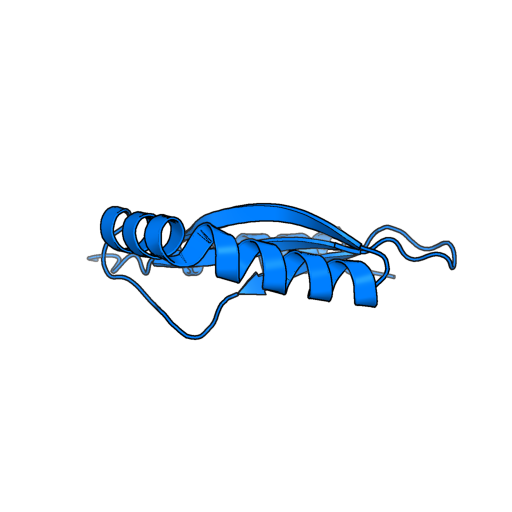 1.00 57.38 84 ASP A O 1
ATOM 686 N N . TYR A 1 85 ? 12.365 10.866 2.226 1.00 53.91 85 TYR A N 1
ATOM 687 C CA . TYR A 1 85 ? 12.683 10.305 0.917 1.00 53.91 85 TYR A CA 1
ATOM 688 C C . TYR A 1 85 ? 12.768 11.391 -0.163 1.00 53.91 85 TYR A C 1
ATOM 690 O O . TYR A 1 85 ? 13.799 11.487 -0.820 1.00 53.91 85 TYR A O 1
ATOM 698 N N . ASP A 1 86 ? 11.770 12.269 -0.298 1.00 54.41 86 ASP A N 1
ATOM 699 C CA . ASP A 1 86 ? 11.817 13.414 -1.224 1.00 54.41 86 ASP A CA 1
ATOM 700 C C . ASP A 1 86 ? 13.024 14.318 -0.931 1.00 54.41 86 ASP A C 1
ATOM 702 O O . ASP A 1 86 ? 13.666 14.857 -1.831 1.00 54.41 86 ASP A O 1
ATOM 706 N N . ARG A 1 87 ? 13.397 14.452 0.343 1.00 54.03 87 ARG A N 1
ATOM 707 C CA . ARG A 1 87 ? 14.561 15.238 0.757 1.00 54.03 87 ARG A CA 1
ATOM 708 C C . ARG A 1 87 ? 15.899 14.567 0.435 1.00 54.03 87 ARG A C 1
ATOM 710 O O . ARG A 1 87 ? 16.877 15.285 0.217 1.00 54.03 87 ARG A O 1
ATOM 717 N N . HIS A 1 88 ? 15.973 13.237 0.449 1.00 49.66 88 HIS A N 1
ATOM 718 C CA . HIS A 1 88 ? 17.207 12.479 0.208 1.00 49.66 88 HIS A CA 1
ATOM 719 C C . HIS A 1 88 ? 17.383 11.999 -1.234 1.00 49.66 88 HIS A C 1
ATOM 721 O O . HIS A 1 88 ? 18.520 11.880 -1.680 1.00 49.66 88 HIS A O 1
ATOM 727 N N . TYR A 1 89 ? 16.289 11.771 -1.953 1.00 48.06 89 TYR A N 1
ATOM 728 C CA . TYR A 1 89 ? 16.267 11.189 -3.295 1.00 48.06 89 TYR A CA 1
ATOM 729 C C . TYR A 1 89 ? 15.477 12.040 -4.304 1.00 48.06 89 TYR A C 1
ATOM 731 O O . TYR A 1 89 ? 15.647 11.869 -5.502 1.00 48.06 89 TYR A O 1
ATOM 739 N N . GLY A 1 90 ? 14.654 12.996 -3.859 1.00 43.97 90 GLY A N 1
ATOM 740 C CA . GLY A 1 90 ? 13.861 13.886 -4.723 1.00 43.97 90 GLY A CA 1
ATOM 741 C C . GLY A 1 90 ? 14.611 15.116 -5.251 1.00 43.97 90 GLY A C 1
ATOM 742 O O . GLY A 1 90 ? 14.014 16.179 -5.414 1.00 43.97 90 GLY A O 1
ATOM 743 N N . ARG A 1 91 ? 15.921 15.018 -5.513 1.00 36.69 91 ARG A N 1
ATOM 744 C CA . ARG A 1 91 ? 16.682 16.079 -6.198 1.00 36.69 91 ARG A CA 1
ATOM 745 C C . ARG A 1 91 ? 17.372 15.559 -7.456 1.0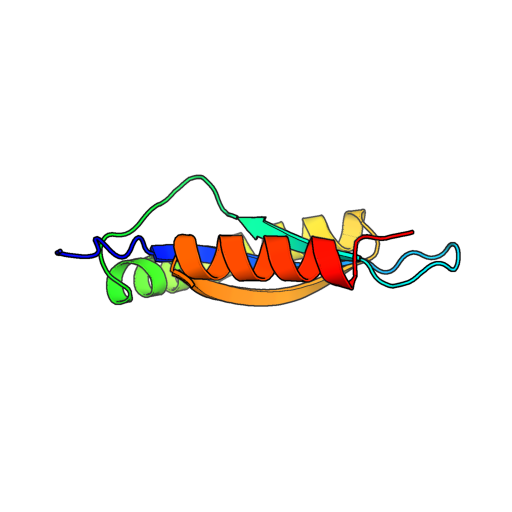0 36.69 91 ARG A C 1
ATOM 747 O O . ARG A 1 91 ? 18.543 15.192 -7.414 1.00 36.69 91 ARG A O 1
ATOM 754 N N . GLY A 1 92 ? 16.632 15.661 -8.559 1.00 37.41 92 GLY A N 1
ATOM 755 C CA . GLY A 1 92 ? 17.116 15.891 -9.920 1.00 37.41 92 GLY A CA 1
ATOM 756 C C . GLY A 1 92 ? 16.289 17.002 -10.544 1.00 37.41 92 GLY A C 1
ATOM 757 O O . GLY A 1 92 ? 15.081 16.761 -10.741 1.00 37.41 92 GLY A O 1
#

pLDDT: mean 71.38, std 13.78, range [36.69, 89.75]